Protein AF-A0A3M1ZBM9-F1 (afdb_monomer_lite)

Radius of gyration: 27.07 Å; chains: 1; bounding box: 70×35×67 Å

Structure (mmCIF, N/CA/C/O backbone):
data_AF-A0A3M1ZBM9-F1
#
_entry.id   AF-A0A3M1ZBM9-F1
#
loop_
_atom_site.group_PDB
_atom_site.id
_atom_site.type_symbol
_atom_site.label_atom_id
_atom_site.label_alt_id
_atom_site.label_comp_id
_atom_site.label_asym_id
_atom_site.label_entity_id
_atom_site.label_seq_id
_atom_site.pdbx_PDB_ins_code
_atom_site.Cartn_x
_atom_site.Cartn_y
_atom_site.Cartn_z
_atom_site.occupancy
_atom_site.B_iso_or_equiv
_atom_site.auth_seq_id
_atom_site.auth_comp_id
_atom_site.auth_asym_id
_atom_site.auth_atom_id
_atom_site.pdbx_PDB_model_num
ATOM 1 N N . MET A 1 1 ? 50.939 21.725 -37.947 1.00 54.78 1 MET A N 1
ATOM 2 C CA . MET A 1 1 ? 50.033 20.704 -38.515 1.00 54.78 1 MET A CA 1
ATOM 3 C C . MET A 1 1 ? 49.585 19.730 -37.414 1.00 54.78 1 MET A C 1
ATOM 5 O O . MET A 1 1 ? 49.860 18.551 -37.530 1.00 54.78 1 MET A O 1
ATOM 9 N N . SER A 1 2 ? 48.938 20.220 -36.335 1.00 58.31 2 SER A N 1
ATOM 10 C CA . SER A 1 2 ? 48.523 19.381 -35.178 1.00 58.31 2 SER A CA 1
ATOM 11 C C . SER A 1 2 ? 47.280 19.882 -34.412 1.00 58.31 2 SER A C 1
ATOM 13 O O . SER A 1 2 ? 47.060 19.461 -33.282 1.00 58.31 2 SER A O 1
ATOM 15 N N . SER A 1 3 ? 46.455 20.770 -34.982 1.00 55.88 3 SER A N 1
ATOM 16 C CA . SER A 1 3 ? 45.301 21.346 -34.253 1.00 55.88 3 SER A CA 1
ATOM 17 C C . SER A 1 3 ? 43.941 20.770 -34.671 1.00 55.88 3 SER A C 1
ATOM 19 O O . SER A 1 3 ? 42.959 20.954 -33.964 1.00 55.88 3 SER A O 1
ATOM 21 N N . THR A 1 4 ? 43.870 20.038 -35.785 1.00 58.97 4 THR A N 1
ATOM 22 C CA . THR A 1 4 ? 42.628 19.458 -36.334 1.00 58.97 4 THR A CA 1
ATOM 23 C C . THR A 1 4 ? 42.339 18.028 -35.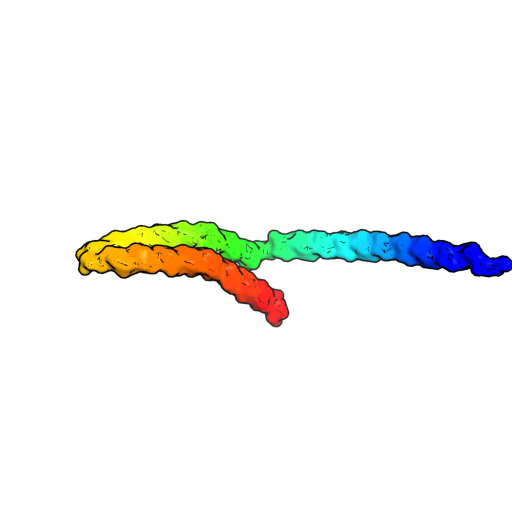863 1.00 58.97 4 THR A C 1
ATOM 25 O O . THR A 1 4 ? 41.221 17.551 -36.024 1.00 58.97 4 THR A O 1
ATOM 28 N N . THR A 1 5 ? 43.307 17.340 -35.249 1.00 59.19 5 THR A N 1
ATOM 29 C CA . THR A 1 5 ? 43.142 15.937 -34.817 1.00 59.19 5 THR A CA 1
ATOM 30 C C . THR A 1 5 ? 42.423 15.806 -33.467 1.00 59.19 5 THR A C 1
ATOM 32 O O . THR A 1 5 ? 41.715 14.830 -33.239 1.00 59.19 5 THR A O 1
ATOM 35 N N . TYR A 1 6 ? 42.536 16.796 -32.574 1.00 55.38 6 TYR A N 1
ATOM 36 C CA . TYR A 1 6 ? 41.918 16.732 -31.240 1.00 55.38 6 TYR A CA 1
ATOM 37 C C . TYR A 1 6 ? 40.402 16.972 -31.251 1.00 55.38 6 TYR A C 1
ATOM 39 O O . TYR A 1 6 ? 39.685 16.405 -30.429 1.00 55.38 6 TYR A O 1
ATOM 47 N N . THR A 1 7 ? 39.895 17.775 -32.188 1.00 59.22 7 THR A N 1
ATOM 48 C CA . THR A 1 7 ? 38.460 18.080 -32.290 1.00 59.22 7 THR A CA 1
ATOM 49 C C . THR A 1 7 ? 37.653 16.892 -32.823 1.00 59.22 7 THR A C 1
ATOM 51 O O . THR A 1 7 ? 36.530 16.668 -32.380 1.00 59.22 7 THR A O 1
ATOM 54 N N . ASN A 1 8 ? 38.249 16.072 -33.695 1.00 58.44 8 ASN A N 1
ATOM 55 C CA . ASN A 1 8 ? 37.591 14.920 -34.320 1.00 58.44 8 ASN A CA 1
ATOM 56 C C . ASN A 1 8 ? 37.267 13.794 -33.309 1.00 58.44 8 ASN A C 1
ATOM 58 O O . ASN A 1 8 ? 36.190 13.197 -33.339 1.00 58.44 8 ASN A O 1
ATOM 62 N N . ASN A 1 9 ? 38.151 13.569 -32.331 1.00 58.31 9 ASN A N 1
ATOM 63 C CA . ASN A 1 9 ? 37.985 12.513 -31.325 1.00 58.31 9 ASN A CA 1
ATOM 64 C C . ASN A 1 9 ? 36.834 12.795 -30.338 1.00 58.31 9 ASN A C 1
ATOM 66 O O . ASN A 1 9 ? 36.154 11.869 -29.890 1.00 58.31 9 ASN A O 1
ATOM 70 N N . ALA A 1 10 ? 36.581 14.069 -30.017 1.00 58.91 10 ALA A N 1
ATOM 71 C CA . ALA A 1 10 ? 35.499 14.473 -29.116 1.00 58.91 10 ALA A CA 1
ATOM 72 C C . ALA A 1 10 ? 34.105 14.312 -29.755 1.00 58.91 10 ALA A C 1
ATOM 74 O O . ALA A 1 10 ? 33.135 13.978 -29.066 1.00 58.91 10 ALA A O 1
ATOM 75 N N . GLU A 1 11 ? 33.995 14.509 -31.071 1.00 58.75 11 GLU A N 1
ATOM 76 C CA . GLU A 1 11 ? 32.745 14.321 -31.817 1.00 58.75 11 GLU A CA 1
ATOM 77 C C . GLU A 1 11 ? 32.406 12.836 -32.011 1.00 58.75 11 GLU A C 1
ATOM 79 O O . GLU A 1 11 ? 31.251 12.439 -31.822 1.00 58.75 11 GLU A O 1
ATOM 84 N N . MET A 1 12 ? 33.414 11.993 -32.266 1.00 59.03 12 MET A N 1
ATOM 85 C CA . MET A 1 12 ? 33.246 10.540 -32.394 1.00 59.03 12 MET A CA 1
ATOM 86 C C . MET A 1 12 ? 32.750 9.898 -31.079 1.00 59.03 12 MET A C 1
ATOM 88 O O . MET A 1 12 ? 31.823 9.082 -31.084 1.00 59.03 12 MET A O 1
ATOM 92 N N . HIS A 1 13 ? 33.282 10.335 -29.928 1.00 59.00 13 HIS A N 1
ATOM 93 C CA . HIS A 1 13 ? 32.824 9.886 -28.605 1.00 59.00 13 HIS A CA 1
ATOM 94 C C . HIS A 1 13 ? 31.393 10.345 -28.278 1.00 59.00 13 HIS A C 1
ATOM 96 O O . HIS A 1 13 ? 30.624 9.590 -27.682 1.00 59.00 13 HIS A O 1
ATOM 102 N N . ARG A 1 14 ? 30.991 11.554 -28.693 1.00 63.66 14 ARG A N 1
ATOM 103 C CA . ARG A 1 14 ? 29.624 12.070 -28.483 1.00 63.66 14 ARG A CA 1
ATOM 104 C C . ARG A 1 14 ? 28.569 11.279 -29.260 1.00 63.66 14 ARG A C 1
ATOM 106 O O . ARG A 1 14 ? 27.510 10.994 -28.703 1.00 63.66 14 ARG A O 1
ATOM 113 N N . GLY A 1 15 ? 28.847 10.895 -30.508 1.00 69.44 15 GLY A N 1
ATOM 114 C CA . GLY A 1 15 ? 27.953 10.033 -31.297 1.00 69.44 15 GLY A CA 1
ATOM 115 C C . GLY A 1 15 ? 27.789 8.634 -30.689 1.00 69.44 15 GLY A C 1
ATOM 116 O O . GLY A 1 15 ? 26.672 8.114 -30.600 1.00 69.44 15 GLY A O 1
ATOM 117 N N . SER A 1 16 ? 28.888 8.071 -30.178 1.00 79.12 16 SER A N 1
ATOM 118 C CA . SER A 1 16 ? 28.9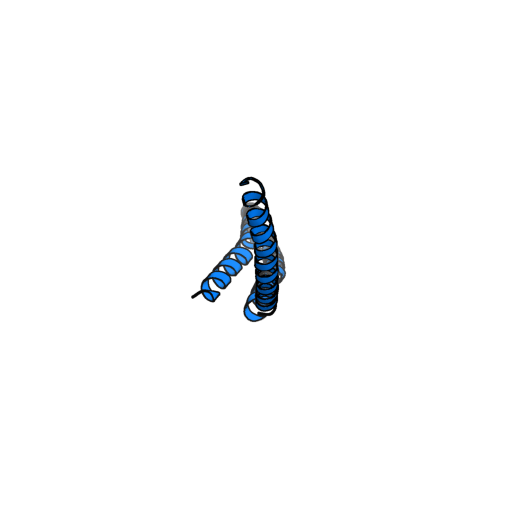05 6.789 -29.461 1.00 79.12 16 SER A CA 1
ATOM 119 C C . SER A 1 16 ? 28.078 6.837 -28.172 1.00 79.12 16 SER A C 1
ATOM 121 O O . SER A 1 16 ? 27.183 6.015 -27.989 1.00 79.12 16 SER A O 1
ATOM 123 N N . LEU A 1 17 ? 28.267 7.855 -27.324 1.00 77.06 17 LEU A N 1
ATOM 124 C CA . LEU A 1 17 ? 27.517 8.002 -26.070 1.00 77.06 17 LEU A CA 1
ATOM 125 C C . LEU A 1 17 ? 26.006 8.123 -26.294 1.00 77.06 17 LEU A C 1
ATOM 127 O O . LEU A 1 17 ? 25.232 7.505 -25.566 1.00 77.06 17 LEU A O 1
ATOM 131 N N . ARG A 1 18 ? 25.566 8.870 -27.315 1.00 80.75 18 ARG A N 1
ATOM 132 C CA . ARG A 1 18 ? 24.132 8.979 -27.644 1.00 80.75 18 ARG A CA 1
ATOM 133 C C . ARG A 1 18 ? 23.549 7.644 -28.101 1.00 80.75 18 ARG A C 1
ATOM 135 O O . ARG A 1 18 ? 22.427 7.320 -27.724 1.00 80.75 18 ARG A O 1
ATOM 142 N N . THR A 1 19 ? 24.311 6.863 -28.861 1.00 84.12 19 THR A N 1
ATOM 143 C CA . THR A 1 19 ? 23.891 5.533 -29.327 1.00 84.12 19 THR A CA 1
ATOM 144 C C . THR A 1 19 ? 23.831 4.538 -28.169 1.00 84.12 19 THR A C 1
ATOM 146 O O . THR A 1 19 ? 22.834 3.839 -28.013 1.00 84.12 19 THR A O 1
ATOM 149 N N . THR A 1 20 ? 24.837 4.533 -27.295 1.00 87.00 20 THR A N 1
ATOM 150 C CA . THR A 1 20 ? 24.882 3.691 -26.092 1.00 87.00 20 THR A CA 1
ATOM 151 C C . THR A 1 20 ? 23.751 4.024 -25.122 1.00 87.00 20 THR A C 1
ATOM 153 O O . THR A 1 20 ? 23.070 3.116 -24.656 1.00 87.00 20 THR A O 1
ATOM 156 N N . LEU A 1 21 ? 23.486 5.309 -24.867 1.00 89.12 21 LEU A N 1
ATOM 157 C CA . LEU A 1 21 ? 22.362 5.740 -24.029 1.00 89.12 21 LEU A CA 1
ATOM 158 C C . LEU A 1 21 ? 21.010 5.391 -24.660 1.00 89.12 21 LEU A C 1
ATOM 160 O O . LEU A 1 21 ? 20.119 4.920 -23.961 1.00 89.12 21 LEU A O 1
ATOM 164 N N . SER A 1 22 ? 20.859 5.572 -25.975 1.00 88.12 22 SER A N 1
ATOM 165 C CA . SER A 1 22 ? 19.653 5.163 -26.705 1.00 88.12 22 SER A CA 1
ATOM 166 C C . SER A 1 22 ? 19.408 3.657 -26.570 1.00 88.12 22 SER A C 1
ATOM 168 O O . SER A 1 22 ? 18.309 3.234 -26.214 1.00 88.12 22 SER A O 1
ATOM 170 N N . ASN A 1 23 ? 20.448 2.844 -26.768 1.00 90.56 23 ASN A N 1
ATOM 171 C CA . ASN A 1 23 ? 20.374 1.391 -26.626 1.00 90.56 23 ASN A CA 1
ATOM 172 C C . ASN A 1 23 ? 20.042 0.973 -25.187 1.00 90.56 23 ASN A C 1
ATOM 174 O O . ASN A 1 23 ? 19.163 0.137 -24.987 1.00 90.56 23 ASN A O 1
ATOM 178 N N . ALA A 1 24 ? 20.682 1.590 -24.191 1.00 91.19 24 ALA A N 1
ATOM 179 C CA . ALA A 1 24 ? 20.399 1.338 -22.781 1.00 91.19 24 ALA A CA 1
ATOM 180 C C . ALA A 1 24 ? 18.941 1.675 -22.427 1.00 91.19 24 ALA A C 1
ATOM 182 O O . ALA A 1 24 ? 18.245 0.844 -21.851 1.00 91.19 24 ALA A O 1
ATOM 183 N N . LEU A 1 25 ? 18.429 2.834 -22.854 1.00 91.38 25 LEU A N 1
ATOM 184 C CA . LEU A 1 25 ? 17.038 3.235 -22.609 1.00 91.38 25 LEU A CA 1
ATOM 185 C C . LEU A 1 25 ? 16.021 2.299 -23.274 1.00 91.38 25 LEU A C 1
ATOM 187 O O . LEU A 1 25 ? 14.945 2.068 -22.720 1.00 91.38 25 LEU A O 1
ATOM 191 N N . ILE A 1 26 ? 16.342 1.735 -24.443 1.00 93.31 26 ILE A N 1
ATOM 192 C CA . ILE A 1 26 ? 15.492 0.732 -25.101 1.00 93.31 26 ILE A CA 1
ATOM 193 C C . ILE A 1 26 ? 15.394 -0.538 -24.247 1.00 93.31 26 ILE A C 1
ATOM 195 O O . ILE A 1 26 ? 14.292 -1.072 -24.106 1.00 93.31 26 ILE A O 1
ATOM 199 N N . ILE A 1 27 ? 16.507 -1.005 -23.674 1.00 93.50 27 ILE A N 1
ATOM 200 C CA . ILE A 1 27 ? 16.545 -2.187 -22.799 1.00 93.50 27 ILE A CA 1
ATOM 201 C C . ILE A 1 27 ? 15.790 -1.901 -21.504 1.00 93.50 27 ILE A C 1
ATOM 203 O O . ILE A 1 27 ? 14.829 -2.604 -21.200 1.00 93.50 27 ILE A O 1
ATOM 207 N N . THR A 1 28 ? 16.123 -0.810 -20.812 1.00 93.12 28 THR A N 1
ATOM 208 C CA . THR A 1 28 ? 15.452 -0.422 -19.564 1.00 93.12 28 THR A CA 1
ATOM 209 C C . THR A 1 28 ? 13.943 -0.296 -19.757 1.00 93.12 28 THR A C 1
ATOM 211 O O . THR A 1 28 ? 13.170 -0.801 -18.953 1.00 93.12 28 THR A O 1
ATOM 214 N N . ARG A 1 29 ? 13.477 0.307 -20.858 1.00 91.38 29 ARG A N 1
ATOM 215 C CA . ARG A 1 29 ? 12.037 0.407 -21.144 1.00 91.38 29 ARG A CA 1
ATOM 216 C C . ARG A 1 29 ? 11.372 -0.959 -21.323 1.00 91.38 29 ARG A C 1
ATOM 218 O O . ARG A 1 29 ? 10.194 -1.101 -20.989 1.00 91.38 29 ARG A O 1
ATOM 225 N N . ARG A 1 30 ? 12.076 -1.932 -21.906 1.00 92.38 30 ARG A N 1
ATOM 226 C CA . ARG A 1 30 ? 11.564 -3.297 -22.082 1.00 92.38 30 ARG A CA 1
ATOM 227 C C . ARG A 1 30 ? 11.476 -4.013 -20.742 1.00 92.38 30 ARG A C 1
ATOM 229 O O . ARG A 1 30 ? 10.404 -4.517 -20.440 1.00 92.38 30 ARG A O 1
ATOM 236 N N . GLU A 1 31 ? 12.537 -3.972 -19.944 1.00 90.38 31 GLU A N 1
ATOM 237 C CA . GLU A 1 31 ? 12.578 -4.615 -18.625 1.00 90.38 31 GLU A CA 1
ATOM 238 C C . GLU A 1 31 ? 11.548 -4.015 -17.668 1.00 90.38 31 GLU A C 1
ATOM 240 O O . GLU A 1 31 ? 10.757 -4.744 -17.087 1.00 90.38 31 GLU A O 1
ATOM 245 N N . VAL A 1 32 ? 11.444 -2.683 -17.605 1.00 89.00 32 VAL A N 1
ATOM 246 C CA . VAL A 1 32 ? 10.434 -2.000 -16.781 1.00 89.00 32 VAL A CA 1
ATOM 247 C C . VAL A 1 32 ? 9.018 -2.421 -17.178 1.00 89.00 32 VAL A C 1
ATOM 249 O O . VAL A 1 32 ? 8.174 -2.681 -16.323 1.00 89.00 32 VAL A O 1
ATOM 252 N N . ARG A 1 33 ? 8.732 -2.511 -18.482 1.00 89.00 33 ARG A N 1
ATOM 253 C CA . ARG A 1 33 ? 7.424 -2.974 -18.968 1.00 89.00 33 ARG A CA 1
ATOM 254 C C . ARG A 1 33 ? 7.155 -4.432 -18.602 1.00 89.00 33 ARG A C 1
ATOM 256 O O . ARG A 1 33 ? 5.994 -4.775 -18.390 1.00 89.00 33 ARG A O 1
ATOM 263 N N . ASP A 1 34 ? 8.189 -5.259 -18.586 1.00 86.44 34 ASP A N 1
ATOM 264 C CA . ASP A 1 34 ? 8.082 -6.663 -18.214 1.00 86.44 34 ASP A CA 1
ATOM 265 C C . ASP A 1 34 ? 7.794 -6.807 -16.713 1.00 86.44 34 ASP A C 1
ATOM 267 O O . ASP A 1 34 ? 6.830 -7.471 -16.341 1.00 86.44 34 ASP A O 1
ATOM 271 N N . SER A 1 35 ? 8.485 -6.041 -15.859 1.00 82.56 35 SER A N 1
ATOM 272 C CA . SER A 1 35 ? 8.202 -5.973 -14.416 1.00 82.56 35 SER A CA 1
ATOM 273 C C . SER A 1 35 ? 6.769 -5.518 -14.116 1.00 82.56 35 SER A C 1
ATOM 275 O O . SER A 1 35 ? 6.107 -6.082 -13.252 1.00 82.56 35 SER A O 1
ATOM 277 N N . PHE A 1 36 ? 6.235 -4.542 -14.862 1.00 84.75 36 PHE A N 1
ATOM 278 C CA . PHE A 1 36 ? 4.833 -4.118 -14.724 1.00 84.75 36 PHE A CA 1
ATOM 279 C C . PHE A 1 36 ? 3.810 -5.134 -15.260 1.00 84.75 36 PHE A C 1
ATOM 281 O O . PHE A 1 36 ? 2.610 -4.954 -15.060 1.00 84.75 36 PHE A O 1
ATOM 288 N N . ARG A 1 37 ? 4.231 -6.178 -15.977 1.00 87.75 37 ARG A N 1
ATOM 289 C CA . ARG A 1 37 ? 3.348 -7.277 -16.396 1.00 87.75 37 ARG A CA 1
ATOM 290 C C . ARG A 1 37 ? 3.381 -8.461 -15.444 1.00 87.75 37 ARG A C 1
ATOM 292 O O . ARG A 1 37 ? 2.567 -9.372 -15.616 1.00 87.75 37 ARG A O 1
ATOM 299 N N . ASP A 1 38 ? 4.241 -8.428 -14.431 1.00 89.50 38 ASP A N 1
ATOM 300 C CA . ASP A 1 38 ? 4.224 -9.420 -13.371 1.00 89.50 38 ASP A CA 1
ATOM 301 C C . ASP A 1 38 ? 3.016 -9.195 -12.448 1.00 89.50 38 ASP A C 1
ATOM 303 O O . ASP A 1 38 ? 3.043 -8.472 -11.445 1.00 89.50 38 ASP A O 1
ATOM 307 N N . TRP A 1 39 ? 1.904 -9.825 -12.824 1.00 87.75 39 TRP A N 1
ATOM 308 C CA . TRP A 1 39 ? 0.657 -9.770 -12.073 1.00 87.75 39 TRP A CA 1
ATOM 309 C C . TRP A 1 39 ? 0.812 -10.332 -10.655 1.00 87.75 39 TRP A C 1
ATOM 311 O O . TRP A 1 39 ? 0.070 -9.921 -9.768 1.00 87.75 39 TRP A O 1
ATOM 321 N N . ARG A 1 40 ? 1.776 -11.229 -10.406 1.00 84.00 40 ARG A N 1
ATOM 322 C CA . ARG A 1 40 ? 1.967 -11.863 -9.092 1.00 84.00 40 ARG A CA 1
ATOM 323 C C . ARG A 1 40 ? 2.502 -10.875 -8.060 1.00 84.00 40 ARG A C 1
ATOM 325 O O . ARG A 1 40 ? 2.242 -11.063 -6.878 1.00 84.00 40 ARG A O 1
ATOM 332 N N . ILE A 1 41 ? 3.189 -9.822 -8.504 1.00 86.56 41 ILE A N 1
ATOM 333 C CA . ILE A 1 41 ? 3.700 -8.737 -7.657 1.00 86.56 41 ILE A CA 1
ATOM 334 C C . ILE A 1 41 ? 2.663 -7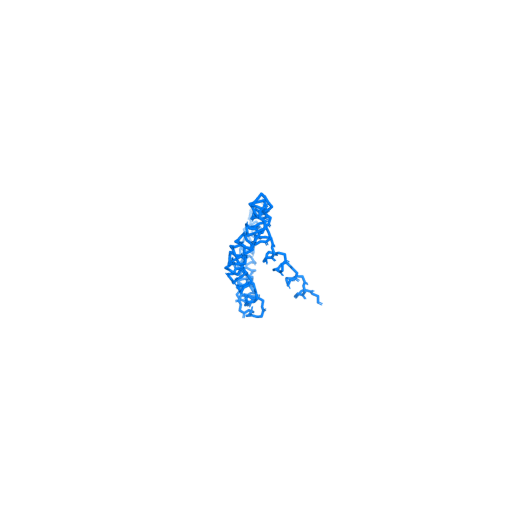.613 -7.555 1.00 86.56 41 ILE A C 1
ATOM 336 O O . ILE A 1 41 ? 2.322 -7.161 -6.461 1.00 86.56 41 ILE A O 1
ATOM 340 N N . LEU A 1 42 ? 2.112 -7.177 -8.693 1.00 87.38 42 LEU A N 1
ATOM 341 C CA . LEU A 1 42 ? 1.186 -6.041 -8.725 1.00 87.38 42 LEU A CA 1
ATOM 342 C C . LEU A 1 42 ? -0.160 -6.331 -8.065 1.00 87.38 42 LEU A C 1
ATOM 344 O O . LEU A 1 42 ? -0.708 -5.449 -7.410 1.00 87.38 42 LEU A O 1
ATOM 348 N N . VAL A 1 43 ? -0.702 -7.542 -8.216 1.00 90.00 43 VAL A N 1
ATOM 349 C CA . VAL A 1 43 ? -2.003 -7.902 -7.632 1.00 90.00 43 VAL A CA 1
ATOM 350 C C . VAL A 1 43 ? -2.001 -7.775 -6.106 1.00 90.00 43 VAL A C 1
ATOM 352 O O . VAL A 1 43 ? -2.855 -7.047 -5.601 1.00 90.00 43 VAL A O 1
ATOM 355 N N . PRO A 1 44 ? -1.078 -8.397 -5.347 1.00 87.94 44 PRO A N 1
ATOM 356 C CA . PRO A 1 44 ? -1.066 -8.248 -3.895 1.00 87.94 44 PRO A CA 1
ATOM 357 C C . PRO A 1 44 ? -0.837 -6.804 -3.446 1.00 87.94 44 PRO A C 1
ATOM 359 O O . PRO A 1 44 ? -1.497 -6.372 -2.506 1.00 87.94 44 PRO A O 1
ATOM 362 N N . ILE A 1 45 ? 0.014 -6.030 -4.130 1.00 89.44 45 ILE A N 1
ATOM 363 C CA . ILE A 1 45 ? 0.223 -4.609 -3.805 1.00 89.44 45 ILE A CA 1
ATOM 364 C C . ILE A 1 45 ? -1.070 -3.820 -4.009 1.00 89.44 45 ILE A C 1
ATOM 366 O O . ILE A 1 45 ? -1.509 -3.138 -3.094 1.00 89.44 45 ILE A O 1
ATOM 370 N N . ILE A 1 46 ? -1.724 -3.947 -5.166 1.00 90.56 46 ILE A N 1
ATOM 371 C CA . ILE A 1 46 ? -2.978 -3.238 -5.455 1.00 90.56 46 ILE A CA 1
ATOM 372 C C . ILE A 1 46 ? -4.065 -3.653 -4.461 1.00 90.56 46 ILE A C 1
ATOM 374 O O . ILE A 1 46 ? -4.747 -2.797 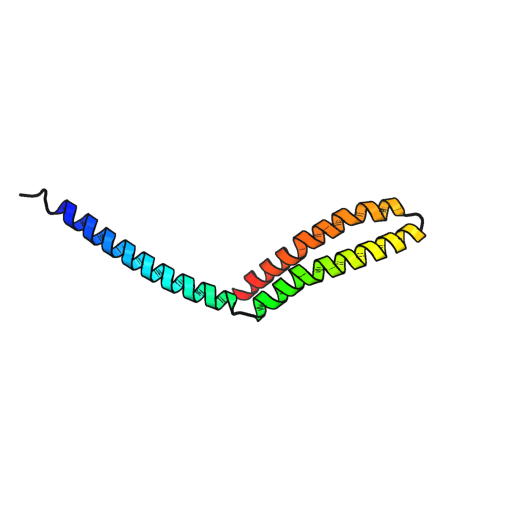-3.901 1.00 90.56 46 ILE A O 1
ATOM 378 N N . ILE A 1 47 ? -4.207 -4.950 -4.185 1.00 91.44 47 ILE A N 1
ATOM 379 C CA . ILE A 1 47 ? -5.175 -5.431 -3.198 1.00 91.44 47 ILE A CA 1
ATOM 380 C C . ILE A 1 47 ? -4.874 -4.816 -1.831 1.00 91.44 47 ILE A C 1
ATOM 382 O O . ILE A 1 47 ? -5.773 -4.245 -1.227 1.00 91.44 47 ILE A O 1
ATOM 386 N N . LEU A 1 48 ? -3.636 -4.864 -1.345 1.00 90.06 48 LEU A N 1
ATOM 387 C CA . LEU A 1 48 ? -3.289 -4.296 -0.042 1.00 90.06 48 LEU A CA 1
ATOM 388 C C . LEU A 1 48 ? -3.447 -2.773 -0.018 1.00 90.06 48 LEU A C 1
ATOM 390 O O . LEU A 1 48 ? -3.984 -2.240 0.941 1.00 90.06 48 LEU A O 1
ATOM 394 N N . THR A 1 49 ? -3.056 -2.052 -1.062 1.00 90.19 49 THR A N 1
ATOM 395 C CA . THR A 1 49 ? -3.171 -0.590 -1.106 1.00 90.19 49 THR A CA 1
ATOM 396 C C . THR A 1 49 ? -4.623 -0.116 -1.145 1.00 90.19 49 THR A C 1
ATOM 398 O O . THR A 1 49 ? -4.914 0.924 -0.565 1.00 90.19 49 THR A O 1
ATOM 401 N N . PHE A 1 50 ? -5.542 -0.849 -1.780 1.00 92.44 50 PHE A N 1
ATOM 402 C CA . PHE A 1 50 ? -6.944 -0.422 -1.911 1.00 92.44 50 PHE A CA 1
ATOM 403 C C . PHE A 1 50 ? -7.903 -1.105 -0.929 1.00 92.44 50 PHE A C 1
ATOM 405 O O . PHE A 1 50 ? -8.763 -0.444 -0.350 1.00 92.44 50 PHE A O 1
ATOM 412 N N . LEU A 1 51 ? -7.778 -2.415 -0.715 1.00 92.19 51 LEU A N 1
ATOM 413 C CA . LEU A 1 51 ? -8.687 -3.177 0.145 1.00 92.19 51 LEU A CA 1
ATOM 414 C C . LEU A 1 51 ? -8.394 -2.946 1.628 1.00 92.19 51 LEU A C 1
ATOM 416 O O . LEU A 1 51 ? -9.320 -2.793 2.422 1.00 92.19 51 LEU A O 1
ATOM 420 N N . PHE A 1 52 ? -7.114 -2.907 2.006 1.00 91.38 52 PHE A N 1
ATOM 421 C CA . PHE A 1 52 ? -6.708 -2.731 3.399 1.00 91.38 52 PHE A CA 1
ATOM 422 C C . PHE A 1 52 ? -7.224 -1.430 4.032 1.00 91.38 52 PHE A C 1
ATOM 424 O O . PHE A 1 52 ? -7.819 -1.528 5.104 1.00 91.38 52 PHE A O 1
ATOM 431 N N . PRO A 1 53 ? -7.078 -0.230 3.423 1.00 90.38 53 PRO A N 1
ATOM 432 C CA . PRO A 1 53 ? -7.605 0.997 4.024 1.00 90.38 53 PRO A CA 1
ATOM 433 C C . PRO A 1 53 ? -9.122 0.953 4.195 1.00 90.38 53 PRO A C 1
ATOM 435 O O . PRO A 1 53 ? -9.635 1.416 5.211 1.00 90.38 53 PRO A O 1
ATOM 438 N N . PHE A 1 54 ? -9.843 0.357 3.242 1.00 92.38 54 PHE A N 1
ATOM 439 C CA . PHE A 1 54 ? -11.292 0.207 3.342 1.00 92.38 54 PHE A CA 1
ATOM 440 C C . PHE A 1 54 ? -11.684 -0.699 4.516 1.00 92.38 54 PHE A C 1
ATOM 442 O O . PHE A 1 54 ? -12.539 -0.343 5.329 1.00 92.38 54 PHE A O 1
ATOM 449 N N . LEU A 1 55 ? -11.019 -1.850 4.641 1.00 91.69 55 LEU A N 1
ATOM 450 C CA . LEU A 1 55 ? -11.248 -2.787 5.736 1.00 91.69 55 LEU A CA 1
ATOM 451 C C . LEU A 1 55 ? -10.887 -2.166 7.090 1.00 91.69 55 LEU A C 1
ATOM 453 O O . LEU A 1 55 ? -11.644 -2.288 8.049 1.00 91.69 55 LEU A O 1
ATOM 457 N N . ALA A 1 56 ? -9.760 -1.465 7.165 1.00 90.88 56 ALA A N 1
ATOM 458 C CA . ALA A 1 56 ? -9.314 -0.800 8.377 1.00 90.88 56 ALA A CA 1
ATOM 459 C C . ALA A 1 56 ? -10.267 0.321 8.802 1.00 90.88 56 ALA A C 1
ATOM 461 O O . ALA A 1 56 ? -10.594 0.401 9.981 1.00 90.88 56 ALA A O 1
ATOM 462 N N . GLN A 1 57 ? -10.772 1.130 7.866 1.00 89.88 57 GLN A N 1
ATOM 463 C CA . GLN A 1 57 ? -11.780 2.152 8.161 1.00 89.88 57 GLN A CA 1
ATOM 464 C C . GLN A 1 57 ? -13.054 1.525 8.737 1.00 89.88 57 GLN A C 1
ATOM 466 O O . GLN A 1 57 ? -13.606 2.017 9.721 1.00 89.88 57 GLN A O 1
ATOM 471 N N . PHE A 1 58 ? -13.507 0.417 8.147 1.00 92.00 58 PHE A N 1
ATOM 472 C CA . PHE A 1 58 ? -14.663 -0.322 8.640 1.00 92.00 58 PHE A CA 1
ATOM 473 C C . PHE A 1 58 ? -14.429 -0.864 10.057 1.00 92.00 58 PHE A C 1
ATOM 475 O O . PHE A 1 58 ? -15.241 -0.630 10.951 1.00 92.00 58 PHE A O 1
ATOM 482 N N . VAL A 1 59 ? -13.307 -1.552 10.281 1.00 90.19 59 VAL A N 1
ATOM 483 C CA . VAL A 1 59 ? -12.957 -2.126 11.588 1.00 90.19 59 VAL A CA 1
ATOM 484 C C . VAL A 1 59 ? -12.759 -1.034 12.639 1.00 90.19 59 VAL A C 1
ATOM 486 O O . VAL A 1 59 ? -13.226 -1.204 13.759 1.00 90.19 59 VAL A O 1
ATOM 489 N N . ALA A 1 60 ? -12.139 0.095 12.287 1.00 89.50 60 ALA A N 1
ATOM 490 C CA . ALA A 1 60 ? -11.930 1.227 13.187 1.00 89.50 60 ALA A CA 1
ATOM 491 C C . ALA A 1 60 ? -13.255 1.791 13.708 1.00 89.50 60 ALA A C 1
ATOM 493 O O . ALA A 1 60 ? -13.395 1.982 14.913 1.00 89.50 60 ALA A O 1
ATOM 494 N N . GLY A 1 61 ? -14.242 1.992 12.827 1.00 89.06 61 GLY A N 1
ATOM 495 C CA . GLY A 1 61 ? -15.576 2.446 13.230 1.00 89.06 61 GLY A CA 1
ATOM 496 C C . GLY A 1 61 ? -16.264 1.444 14.158 1.00 89.06 61 GLY A C 1
ATOM 497 O O . GLY A 1 61 ? -16.691 1.800 15.250 1.00 89.06 61 GLY A O 1
ATOM 498 N N . ARG A 1 62 ? -16.273 0.158 13.781 1.00 90.69 62 ARG A N 1
ATOM 499 C CA . ARG A 1 62 ? -16.873 -0.902 14.612 1.00 90.69 62 ARG A CA 1
ATOM 500 C C . ARG A 1 62 ? -16.197 -1.048 15.971 1.00 90.69 62 ARG A C 1
ATOM 502 O O . ARG A 1 62 ? -16.868 -1.315 16.962 1.00 90.69 62 ARG A O 1
ATOM 509 N N . PHE A 1 63 ? -14.878 -0.898 16.013 1.00 88.19 63 PHE A N 1
ATOM 510 C CA . PHE A 1 63 ? -14.110 -0.948 17.247 1.00 88.19 63 PHE A CA 1
ATOM 511 C C . PHE A 1 63 ? -14.397 0.267 18.132 1.00 88.19 63 PHE A C 1
ATOM 513 O O . PHE A 1 63 ? -14.588 0.099 19.333 1.00 88.19 63 PHE A O 1
ATOM 520 N N . ALA A 1 64 ? -14.487 1.469 17.555 1.00 87.00 64 ALA A N 1
ATOM 521 C CA . ALA A 1 64 ? -14.844 2.678 18.291 1.00 87.00 64 ALA A CA 1
ATOM 522 C C . ALA A 1 64 ? -16.238 2.558 18.928 1.00 87.00 64 ALA A C 1
ATOM 524 O O . ALA A 1 64 ? -16.369 2.784 20.129 1.00 87.00 64 ALA A O 1
ATOM 525 N N . ASP A 1 65 ? -17.237 2.103 18.164 1.00 88.12 65 ASP A N 1
ATOM 526 C CA . ASP A 1 65 ? -18.602 1.878 18.661 1.00 88.12 65 ASP A CA 1
ATOM 527 C C . ASP A 1 65 ? -18.634 0.830 19.785 1.00 88.12 65 ASP A C 1
ATOM 529 O O . ASP A 1 65 ? -19.308 1.003 20.802 1.00 88.12 65 ASP A O 1
ATOM 533 N N . PHE A 1 66 ? -17.871 -0.257 19.626 1.00 88.62 66 PHE A N 1
ATOM 534 C CA . PHE A 1 66 ? -17.748 -1.302 20.641 1.00 88.62 66 PHE A CA 1
ATOM 535 C C . PHE A 1 66 ? -17.153 -0.756 21.944 1.00 88.62 66 PHE A C 1
ATOM 537 O O . PHE A 1 66 ? -17.709 -0.989 23.012 1.00 88.62 66 PHE A O 1
ATOM 544 N N . VAL A 1 67 ? -16.050 -0.006 21.866 1.00 88.31 67 VAL A N 1
ATOM 545 C CA . VAL A 1 67 ? -15.342 0.557 23.029 1.00 88.31 67 VAL A CA 1
ATOM 546 C C . VAL A 1 67 ? -16.158 1.658 23.719 1.00 88.31 67 VAL A C 1
ATOM 548 O O . VAL A 1 67 ? -16.140 1.748 24.951 1.00 88.31 67 VAL A O 1
ATOM 551 N N . ALA A 1 68 ? -16.921 2.452 22.963 1.00 86.88 68 ALA A N 1
ATOM 552 C CA . ALA A 1 68 ? -17.837 3.450 23.513 1.00 86.88 68 ALA A CA 1
ATOM 553 C C . ALA A 1 68 ? -18.898 2.811 24.429 1.00 86.88 68 ALA A C 1
ATOM 555 O O . ALA A 1 68 ? -19.183 3.337 25.504 1.00 86.88 68 ALA A O 1
ATOM 556 N N . GLY A 1 69 ? -19.388 1.614 24.082 1.00 86.56 69 GLY A N 1
ATOM 557 C CA . GLY A 1 69 ? -20.326 0.842 24.909 1.00 86.56 69 GLY A CA 1
ATOM 558 C C . GLY A 1 69 ? -19.801 0.441 26.297 1.00 86.56 69 GLY A C 1
ATOM 559 O O . GLY A 1 69 ? -20.598 0.146 27.185 1.00 86.56 69 GLY A O 1
ATOM 560 N N . TYR A 1 70 ? -18.482 0.470 26.514 1.00 87.69 70 TYR A N 1
ATOM 561 C CA . TYR A 1 70 ? -17.842 0.188 27.807 1.00 87.69 70 TYR A CA 1
ATOM 562 C C . TYR A 1 70 ? -17.403 1.457 28.561 1.00 87.69 70 TYR A C 1
ATOM 564 O O . TYR A 1 70 ? -16.725 1.352 29.582 1.00 87.69 70 TYR A O 1
ATOM 572 N N . GLY A 1 71 ? -17.761 2.654 28.078 1.00 84.06 71 GLY A N 1
ATOM 573 C CA . GLY A 1 71 ? -17.361 3.931 28.685 1.00 84.06 71 GLY A CA 1
ATOM 574 C C . GLY A 1 71 ? -15.893 4.303 28.449 1.00 84.06 71 GLY A C 1
ATOM 575 O O . GLY A 1 71 ? -15.329 5.111 29.184 1.00 84.06 71 GLY A O 1
ATOM 576 N N . ALA A 1 72 ? -15.252 3.707 27.440 1.00 84.75 72 ALA A N 1
ATOM 577 C CA . ALA A 1 72 ? -13.830 3.867 27.140 1.00 84.75 72 ALA A CA 1
ATOM 578 C C . ALA A 1 72 ? -13.568 4.739 25.892 1.00 84.75 72 ALA A C 1
ATOM 580 O O . ALA A 1 72 ? -12.600 4.518 25.163 1.00 84.75 72 ALA A O 1
ATOM 581 N N . GLU A 1 73 ? -14.400 5.757 25.647 1.00 82.94 73 GLU A N 1
ATOM 582 C CA . GLU A 1 73 ? -14.334 6.639 24.462 1.00 82.94 73 GLU A CA 1
ATOM 583 C C . GLU A 1 73 ? -12.940 7.240 24.222 1.00 82.94 73 GLU A C 1
ATOM 585 O O . GLU A 1 73 ? -12.452 7.247 23.092 1.00 82.94 73 GLU A O 1
ATOM 590 N N . LEU A 1 74 ? -12.233 7.625 25.292 1.00 83.69 74 LEU A N 1
ATOM 591 C CA . LEU A 1 74 ? -10.877 8.176 25.204 1.00 83.69 74 LEU A CA 1
ATOM 592 C C . LEU A 1 74 ? -9.860 7.190 24.600 1.00 83.69 74 LEU A C 1
ATOM 594 O O . LEU A 1 74 ? -8.903 7.602 23.942 1.00 83.69 74 LEU A O 1
ATOM 598 N N . ILE A 1 75 ? -10.038 5.887 24.831 1.00 83.44 75 ILE A N 1
ATOM 599 C CA . ILE A 1 75 ? -9.181 4.848 24.246 1.00 83.44 75 ILE A CA 1
ATOM 600 C C . ILE A 1 75 ? -9.520 4.690 22.760 1.00 83.44 75 ILE A C 1
ATOM 602 O O . ILE A 1 75 ? -8.610 4.606 21.934 1.00 83.44 75 ILE A O 1
ATOM 606 N N . GLY A 1 76 ? -10.810 4.723 22.4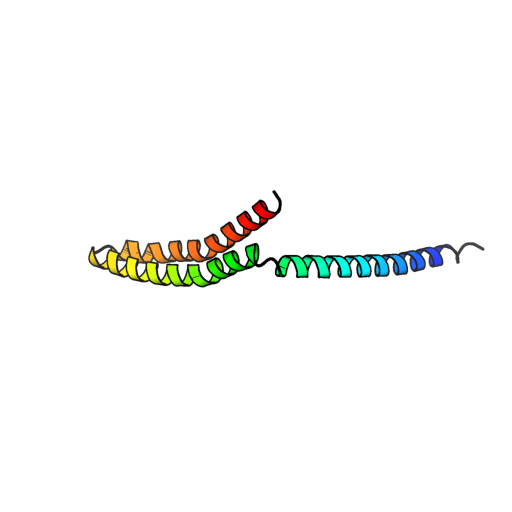11 1.00 81.50 76 GLY A N 1
ATOM 607 C CA . GLY A 1 76 ? -11.287 4.672 21.027 1.00 81.50 76 GLY A CA 1
ATOM 608 C C . GLY A 1 76 ? -10.712 5.802 20.172 1.00 81.50 76 GLY A C 1
ATOM 609 O O . GLY A 1 76 ? -10.058 5.533 19.163 1.00 81.50 76 GLY A O 1
ATOM 610 N N . GLU A 1 77 ? -10.849 7.052 20.619 1.00 84.06 77 GLU A N 1
ATOM 611 C CA . GLU A 1 77 ? -10.353 8.234 19.896 1.00 84.06 77 GLU A CA 1
ATOM 612 C C . GLU A 1 77 ? -8.838 8.202 19.665 1.00 84.06 77 GLU A C 1
ATOM 614 O O . GLU A 1 77 ? -8.361 8.548 18.583 1.00 84.06 77 GLU A O 1
ATOM 619 N N . ARG A 1 78 ? -8.060 7.741 20.652 1.00 89.19 78 ARG A N 1
ATOM 620 C CA . ARG A 1 78 ? -6.594 7.665 20.531 1.00 89.19 78 ARG A CA 1
ATOM 621 C C . ARG A 1 78 ? -6.115 6.521 19.642 1.00 89.19 78 ARG A C 1
ATOM 623 O O . ARG A 1 78 ? -5.008 6.591 19.111 1.00 89.19 78 ARG A O 1
ATOM 630 N N . THR A 1 79 ? -6.931 5.488 19.456 1.00 87.06 79 THR A N 1
ATOM 631 C CA . THR A 1 79 ? -6.583 4.330 18.619 1.00 87.06 79 THR A CA 1
ATOM 632 C C . THR A 1 79 ? -6.720 4.647 17.126 1.00 87.06 79 THR A C 1
ATOM 634 O O . THR A 1 79 ? -5.997 4.075 16.311 1.00 87.06 79 THR A O 1
ATOM 637 N N . ILE A 1 80 ? -7.570 5.610 16.748 1.00 86.62 80 ILE A N 1
ATOM 638 C CA . ILE A 1 80 ? -7.775 6.018 15.347 1.00 86.62 80 ILE A CA 1
ATOM 639 C C . ILE A 1 80 ? -6.469 6.456 14.658 1.00 86.62 80 ILE A C 1
ATOM 641 O O . ILE A 1 80 ? -6.132 5.864 13.633 1.00 86.62 80 ILE A O 1
ATOM 645 N N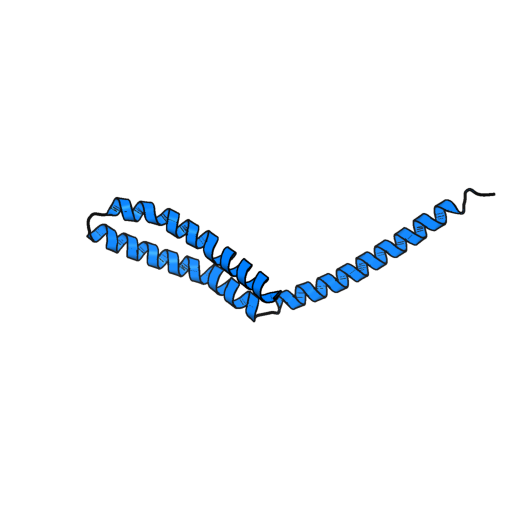 . PRO A 1 81 ? -5.684 7.422 15.176 1.00 89.06 81 PRO A N 1
ATOM 646 C CA . PRO A 1 81 ? -4.429 7.819 14.532 1.00 89.06 81 PRO A CA 1
ATOM 647 C C . PRO A 1 81 ? -3.411 6.674 14.430 1.00 89.06 81 PRO A C 1
ATOM 649 O O . PRO A 1 81 ? -2.677 6.597 13.445 1.00 89.06 81 PRO A O 1
ATOM 652 N N . PHE A 1 82 ? -3.397 5.746 15.392 1.00 89.50 82 PHE A N 1
ATOM 653 C CA . PHE A 1 82 ? -2.549 4.555 15.323 1.00 89.50 82 PHE A CA 1
ATOM 654 C C . PHE A 1 82 ? -2.977 3.606 14.193 1.00 89.50 82 PHE A C 1
ATOM 656 O O . PHE A 1 82 ? -2.138 3.156 13.412 1.00 89.50 82 PHE A O 1
ATOM 663 N N . LEU A 1 83 ? -4.281 3.359 14.046 1.00 89.19 83 LEU A N 1
ATOM 664 C CA . LEU A 1 83 ? -4.827 2.574 12.937 1.00 89.19 83 LEU A CA 1
ATOM 665 C C . LEU A 1 83 ? -4.546 3.238 11.586 1.00 89.19 83 LEU A C 1
ATOM 667 O O . LEU A 1 83 ? -4.128 2.556 10.656 1.00 89.19 83 LEU A O 1
ATOM 671 N N . LEU A 1 84 ? -4.691 4.561 11.483 1.00 88.69 84 LEU A N 1
ATOM 672 C CA . LEU A 1 84 ? -4.369 5.307 10.262 1.00 88.69 84 LEU A CA 1
ATOM 673 C C . LEU A 1 84 ? -2.878 5.216 9.898 1.00 88.69 84 LEU A C 1
ATOM 675 O O . LEU A 1 84 ? -2.541 5.080 8.723 1.00 88.69 84 LEU A O 1
ATOM 679 N N . MET A 1 85 ? -1.980 5.222 10.886 1.00 92.38 85 MET A N 1
ATOM 680 C CA . MET A 1 85 ? -0.549 4.998 10.659 1.00 92.38 85 MET A CA 1
ATOM 681 C C . MET A 1 85 ? -0.273 3.581 10.142 1.00 92.38 85 MET A C 1
ATOM 683 O O . MET A 1 85 ? 0.488 3.421 9.189 1.00 92.38 85 MET A O 1
ATOM 687 N N . ILE A 1 86 ? -0.914 2.557 10.717 1.00 91.31 86 ILE A N 1
ATOM 688 C CA . ILE A 1 86 ? -0.823 1.175 10.218 1.00 91.31 86 ILE A CA 1
ATOM 689 C C . ILE A 1 86 ? -1.334 1.095 8.779 1.00 91.31 86 ILE A C 1
ATOM 691 O O . ILE A 1 86 ? -0.686 0.478 7.942 1.00 91.31 86 ILE A O 1
ATOM 695 N N . VAL A 1 87 ? -2.451 1.753 8.465 1.00 91.56 87 VAL A N 1
ATOM 696 C CA . VAL A 1 87 ? -3.004 1.819 7.104 1.00 91.56 87 VAL A CA 1
ATOM 697 C C . VAL A 1 87 ? -2.029 2.440 6.110 1.00 91.56 87 VAL A C 1
ATOM 699 O O . VAL A 1 87 ? -1.921 1.943 4.992 1.00 91.56 87 VAL A O 1
ATOM 702 N N . GLY A 1 88 ? -1.291 3.478 6.505 1.00 88.62 88 GLY A N 1
ATOM 703 C CA . GLY A 1 88 ? -0.259 4.074 5.656 1.00 88.62 88 GLY A CA 1
ATOM 704 C C . GLY A 1 88 ? 0.997 3.209 5.522 1.00 88.62 88 GLY A C 1
ATOM 705 O O . GLY A 1 88 ? 1.576 3.118 4.443 1.00 88.62 88 GLY A O 1
ATOM 706 N N . PHE A 1 89 ? 1.424 2.563 6.606 1.00 92.12 89 PHE A N 1
ATOM 707 C CA . PHE A 1 89 ? 2.713 1.874 6.667 1.00 92.12 89 PHE A CA 1
ATOM 708 C C . PHE A 1 89 ? 2.661 0.422 6.175 1.00 92.12 89 PHE A C 1
ATOM 710 O O . PHE A 1 89 ? 3.573 -0.030 5.485 1.00 92.12 89 PHE A O 1
ATOM 717 N N . PHE A 1 90 ? 1.598 -0.313 6.501 1.00 92.00 90 PHE A N 1
ATOM 718 C CA . PHE A 1 90 ? 1.488 -1.753 6.254 1.00 92.00 90 PHE A CA 1
ATOM 719 C C . PHE A 1 90 ? 1.545 -2.141 4.763 1.00 92.00 90 PHE A C 1
ATOM 721 O O . PHE A 1 90 ? 2.288 -3.062 4.420 1.00 92.00 90 PHE A O 1
ATOM 728 N N . PRO A 1 91 ? 0.849 -1.451 3.837 1.00 89.25 91 PRO A N 1
ATOM 729 C CA . PRO A 1 91 ? 0.950 -1.777 2.414 1.00 89.25 91 PRO A CA 1
ATOM 730 C C . PRO A 1 91 ? 2.362 -1.545 1.859 1.00 89.25 91 PRO A C 1
ATOM 732 O O . PRO A 1 91 ? 2.837 -2.316 1.026 1.00 89.25 91 PRO A O 1
ATOM 735 N N . ILE A 1 92 ? 3.051 -0.506 2.345 1.00 90.81 92 ILE A N 1
ATOM 736 C CA . ILE A 1 92 ? 4.402 -0.146 1.898 1.00 90.81 92 ILE A CA 1
ATOM 737 C C . ILE A 1 92 ? 5.427 -1.161 2.409 1.00 90.81 92 ILE A C 1
ATOM 739 O O . ILE A 1 92 ? 6.284 -1.599 1.643 1.00 90.81 92 ILE A O 1
ATOM 743 N N . SER A 1 93 ? 5.332 -1.577 3.675 1.00 93.31 93 SER A N 1
ATOM 744 C CA . SER A 1 93 ? 6.248 -2.578 4.230 1.00 93.31 93 SER A CA 1
ATOM 745 C C . SER A 1 93 ? 6.106 -3.929 3.525 1.00 93.31 93 SER A C 1
ATOM 747 O O . SER A 1 93 ? 7.114 -4.528 3.155 1.00 93.31 93 SER A O 1
ATOM 749 N N . MET A 1 94 ? 4.874 -4.367 3.242 1.00 90.62 94 MET A N 1
ATOM 750 C CA . MET A 1 94 ? 4.622 -5.577 2.454 1.00 90.62 94 MET A CA 1
ATOM 751 C C . MET A 1 94 ? 5.131 -5.446 1.016 1.00 90.62 94 MET A C 1
ATOM 753 O O . MET A 1 94 ? 5.751 -6.379 0.510 1.00 90.62 94 MET A O 1
ATOM 757 N N . SER A 1 95 ? 4.944 -4.289 0.369 1.00 87.94 95 SER A N 1
ATOM 758 C CA . SER A 1 95 ? 5.509 -4.027 -0.963 1.00 87.94 95 SER A CA 1
ATOM 759 C C . SER A 1 95 ? 7.034 -4.152 -0.977 1.00 87.94 95 SER A C 1
ATOM 761 O O . SER A 1 95 ? 7.590 -4.665 -1.946 1.00 87.94 95 SER A O 1
ATOM 763 N N . LEU A 1 96 ? 7.713 -3.694 0.076 1.00 89.88 96 LEU A N 1
ATOM 764 C CA . LEU A 1 96 ? 9.166 -3.792 0.200 1.00 89.88 96 LEU A CA 1
ATOM 765 C C . LEU A 1 96 ? 9.625 -5.240 0.413 1.00 89.88 96 LEU A C 1
ATOM 767 O O . LEU A 1 96 ? 10.568 -5.672 -0.242 1.00 89.88 96 LEU A O 1
ATOM 771 N N . VAL A 1 97 ? 8.953 -6.004 1.279 1.00 91.31 97 VAL A N 1
ATOM 772 C CA . VAL A 1 97 ? 9.270 -7.426 1.511 1.00 91.31 97 VAL A CA 1
ATOM 773 C C . VAL A 1 97 ? 9.095 -8.244 0.235 1.00 91.31 97 VAL A C 1
ATOM 775 O O . VAL A 1 97 ? 9.971 -9.033 -0.095 1.00 91.31 97 VAL A O 1
ATOM 778 N N . ILE A 1 98 ? 8.010 -8.024 -0.513 1.00 88.31 98 ILE A N 1
ATOM 779 C CA . ILE A 1 98 ? 7.777 -8.710 -1.791 1.00 88.31 98 ILE A CA 1
ATOM 780 C C . ILE A 1 98 ? 8.890 -8.377 -2.785 1.00 88.31 98 ILE A C 1
ATOM 782 O O . ILE A 1 98 ? 9.404 -9.278 -3.436 1.00 88.31 98 ILE A O 1
ATOM 786 N N . ALA A 1 99 ? 9.301 -7.109 -2.870 1.00 84.31 99 ALA A N 1
ATOM 787 C CA . ALA A 1 99 ? 10.417 -6.726 -3.727 1.00 84.31 99 ALA A CA 1
ATOM 788 C C . ALA A 1 99 ? 11.716 -7.448 -3.324 1.00 84.31 99 ALA A C 1
ATOM 790 O O . ALA A 1 99 ? 12.420 -7.955 -4.190 1.00 84.31 99 ALA A O 1
ATOM 791 N N . LEU A 1 100 ? 12.018 -7.550 -2.027 1.00 90.50 100 LEU A N 1
ATOM 792 C CA . LEU A 1 100 ? 13.202 -8.269 -1.541 1.00 90.50 100 LEU A CA 1
ATOM 793 C C . LEU A 1 100 ? 13.138 -9.776 -1.823 1.00 90.50 100 LEU A C 1
ATOM 795 O O . LEU A 1 100 ? 14.132 -10.339 -2.270 1.00 90.50 100 LEU A O 1
ATOM 799 N N . GLU A 1 101 ? 11.978 -10.404 -1.625 1.00 89.19 101 GLU A N 1
ATOM 800 C CA . GLU A 1 101 ? 11.762 -11.826 -1.921 1.00 89.19 101 GLU A CA 1
ATOM 801 C C . GLU A 1 101 ? 11.911 -12.119 -3.418 1.00 89.19 101 GLU A C 1
ATOM 803 O O . GLU A 1 101 ? 12.403 -13.171 -3.798 1.00 89.19 101 GLU A O 1
ATOM 808 N N . THR A 1 102 ? 11.546 -11.178 -4.295 1.00 79.25 102 THR A N 1
ATOM 809 C CA . THR A 1 102 ? 11.701 -11.358 -5.749 1.00 79.25 102 THR A CA 1
ATOM 810 C C . THR A 1 102 ? 13.152 -11.289 -6.243 1.00 79.25 102 THR A C 1
ATOM 812 O O . THR A 1 102 ? 13.401 -11.601 -7.406 1.00 79.25 102 THR A O 1
ATOM 815 N N . PHE A 1 103 ? 14.103 -10.889 -5.390 1.00 77.56 103 PHE A N 1
ATOM 816 C CA . PHE A 1 103 ? 15.541 -10.854 -5.697 1.00 77.56 103 PHE A CA 1
ATOM 817 C C . PHE A 1 103 ? 16.350 -11.971 -5.013 1.00 77.56 103 PHE A C 1
ATOM 819 O O . PHE A 1 103 ? 17.560 -12.050 -5.246 1.00 77.56 103 PHE A O 1
ATOM 826 N N . VAL A 1 104 ? 15.706 -12.792 -4.175 1.00 74.56 104 VAL A N 1
ATOM 827 C CA . VAL A 1 104 ? 16.279 -13.975 -3.505 1.00 74.56 104 VAL A CA 1
ATOM 828 C C . VAL A 1 104 ? 15.998 -15.233 -4.321 1.00 74.56 104 VAL A C 1
ATOM 830 O O . VAL A 1 104 ? 16.932 -16.062 -4.417 1.00 74.56 104 VAL A O 1
#

pLDDT: mean 84.01, std 10.89, range [54.78, 93.5]

Foldseek 3Di:
DPDPPVVVVVVVVVVVVVVVVVVVVVVVVVVVVVVVPPCVLVVLLVCLLPVVVVVLVVVLVVVCVVCVVVVNNVVSVVVVVVSVVCSVVVSVVVSVVSVVVVVD

Secondary structure (DSSP, 8-state):
--SSHHHHHHHHHHHHHHHHHHHHHHHHHHHHHHHTT-HHHHHHHHHHHHHHHHHHHHHHHHHHHHHHTTT-HHHHHHHHHHHHHHHHHHHHHHHHHHHHHTT-

Sequence (104 aa):
MSSTTYTNNAEMHRGSLRTTLSNALIITRREVRDSFRDWRILVPIIILTFLFPFLAQFVAGRFADFVAGYGAELIGERTIPFLLMIVGFFPISMSLVIALETFV